Protein AF-A0A9R0R5A0-F1 (afdb_monomer_lite)

Sequence (110 aa):
MPYTDPKNWNYAIGYGVASTSPLSPSFNFSLELARNTQLIASFYQHLVVQRRIKNPFEDDQVVGITNYIDLGFELATGIDKSKPAENGSNSLFQLGASWQANKNFLLKVK

Secondary structure (DSSP, 8-state):
-----TT---EEEEEEE--SSTTS-EEEEEEEEETTTEEEEEEEEEEEEEE----TTS-TT---EEEEEEEEEEEEEE--TTS---S----EEEEEEEEEEETTEEEEE-

Foldseek 3Di:
DPPPDPQQDKDKDKDKDDDPDPQGKIKMWMWMCGRVWKIKTKIKIKDWDWDQDDDPPDDPPCRTFIKIKMKMKMWMFTPDPPDDPDPDGPIDIDIKMWICPHPPDIDIDD

Organism: Triticum turgidum subsp. durum (NCBI:txid4567)

pLDDT: mean 76.97, std 16.04, range [44.59, 94.94]

Structure (mmCIF, N/CA/C/O backbone):
data_AF-A0A9R0R5A0-F1
#
_entry.id   AF-A0A9R0R5A0-F1
#
loop_
_atom_site.group_PDB
_atom_site.id
_atom_site.type_symbol
_atom_site.label_atom_id
_atom_site.label_alt_id
_atom_site.label_comp_id
_atom_site.label_asym_id
_atom_site.label_entity_id
_atom_site.label_seq_id
_atom_site.pdbx_PDB_ins_code
_atom_site.Cartn_x
_atom_site.Cartn_y
_atom_site.Cartn_z
_atom_site.occupancy
_atom_site.B_iso_or_equiv
_atom_site.auth_seq_id
_atom_site.auth_comp_id
_atom_site.auth_asym_id
_atom_site.auth_atom_id
_atom_site.pdbx_PDB_model_num
ATOM 1 N N . MET A 1 1 ? -0.643 -9.499 33.208 1.00 44.59 1 MET A N 1
ATOM 2 C CA . MET A 1 1 ? -0.835 -10.201 31.917 1.00 44.59 1 MET A CA 1
ATOM 3 C C . MET A 1 1 ? -1.731 -9.328 31.046 1.00 44.59 1 MET A C 1
ATOM 5 O O . MET A 1 1 ? -2.776 -8.942 31.546 1.00 44.59 1 MET A O 1
ATOM 9 N N . PRO A 1 2 ? -1.339 -8.943 29.820 1.00 50.16 2 PRO A N 1
ATOM 10 C CA . PRO A 1 2 ? -1.972 -7.842 29.079 1.00 50.16 2 PRO A CA 1
ATOM 11 C C . PRO A 1 2 ? -3.238 -8.249 28.293 1.00 50.16 2 PRO A C 1
ATOM 13 O O . PRO A 1 2 ? -3.594 -7.587 27.325 1.00 50.16 2 PRO A O 1
ATOM 16 N N . TYR A 1 3 ? -3.915 -9.330 28.693 1.00 52.91 3 TYR A N 1
ATOM 17 C CA . TYR A 1 3 ? -5.036 -9.941 27.960 1.00 52.91 3 TYR A CA 1
ATOM 18 C C . TYR A 1 3 ? -6.336 -10.009 28.781 1.00 52.91 3 TYR A C 1
ATOM 20 O O . TYR A 1 3 ? -7.172 -10.874 28.554 1.00 52.91 3 TYR A O 1
ATOM 28 N N . THR A 1 4 ? -6.505 -9.137 29.776 1.00 61.81 4 THR A N 1
ATOM 29 C CA . THR A 1 4 ? -7.644 -9.198 30.709 1.00 61.81 4 THR A CA 1
ATOM 30 C C . THR A 1 4 ? -8.895 -8.447 30.251 1.00 61.81 4 THR A C 1
ATOM 32 O O . THR A 1 4 ? -9.925 -8.594 30.902 1.00 61.81 4 THR A O 1
ATOM 35 N N . ASP A 1 5 ? -8.845 -7.668 29.163 1.00 67.25 5 ASP A N 1
ATOM 36 C CA . ASP A 1 5 ? -10.017 -6.933 28.669 1.00 67.25 5 ASP A CA 1
ATOM 37 C C . ASP A 1 5 ? -10.641 -7.612 27.431 1.00 67.25 5 ASP A C 1
ATOM 39 O O . ASP A 1 5 ? -10.099 -7.498 26.326 1.00 67.25 5 ASP A O 1
ATOM 43 N N . PRO A 1 6 ? -11.795 -8.291 27.578 1.00 66.81 6 PRO A N 1
ATOM 44 C CA . PRO A 1 6 ? -12.501 -8.927 26.469 1.00 66.81 6 PRO A CA 1
ATOM 45 C C . PRO A 1 6 ? -13.086 -7.928 25.459 1.00 66.81 6 PRO A C 1
ATOM 47 O O . PRO A 1 6 ? -13.665 -8.359 24.467 1.00 66.81 6 PRO A O 1
ATOM 50 N N . LYS A 1 7 ? -12.974 -6.609 25.679 1.00 68.75 7 LYS A N 1
ATOM 51 C CA . LYS A 1 7 ? -13.412 -5.565 24.735 1.00 68.75 7 LYS A CA 1
ATOM 52 C C . LYS A 1 7 ? -12.295 -5.040 23.831 1.00 68.75 7 LYS A C 1
ATOM 54 O O . LYS A 1 7 ? -12.568 -4.193 22.981 1.00 68.75 7 LYS A O 1
ATOM 59 N N . ASN A 1 8 ? -11.068 -5.540 23.960 1.00 74.25 8 ASN A N 1
ATOM 60 C CA . ASN A 1 8 ? -9.923 -5.093 23.167 1.00 74.25 8 ASN A CA 1
ATOM 61 C C . ASN A 1 8 ? -9.822 -5.834 21.817 1.00 74.25 8 ASN A C 1
ATOM 63 O O . ASN A 1 8 ? -8.904 -6.624 21.597 1.00 74.25 8 ASN A O 1
ATOM 67 N N . TRP A 1 9 ? -10.792 -5.604 2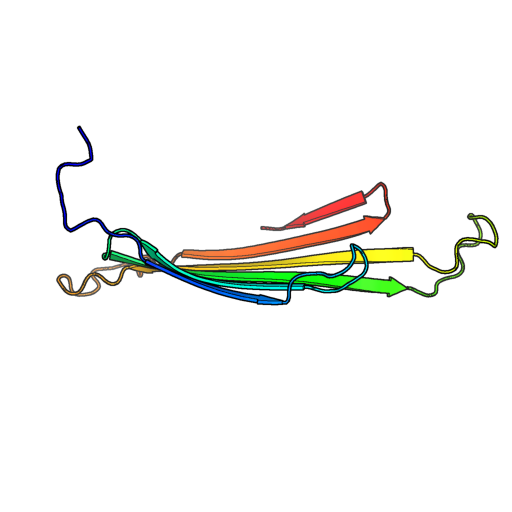0.930 1.00 82.38 9 TRP A N 1
ATOM 68 C CA . TRP A 1 9 ? -10.826 -6.201 19.591 1.00 82.38 9 TRP A CA 1
ATOM 69 C C . TRP A 1 9 ? -10.173 -5.285 18.555 1.00 82.38 9 TRP A C 1
ATOM 71 O O . TRP A 1 9 ? -10.292 -4.061 18.640 1.00 82.38 9 TRP A O 1
ATOM 81 N N . ASN A 1 10 ? -9.529 -5.900 17.562 1.00 87.56 10 ASN A N 1
ATOM 82 C CA . ASN A 1 10 ? -9.099 -5.231 16.339 1.00 87.56 10 ASN A CA 1
ATOM 83 C C . ASN A 1 10 ? -9.980 -5.716 15.188 1.00 87.56 10 ASN A C 1
ATOM 85 O O . ASN A 1 10 ? -10.185 -6.922 15.037 1.00 87.56 10 ASN A O 1
ATOM 89 N N . TYR A 1 11 ? -10.474 -4.792 14.372 1.00 90.50 11 TYR A N 1
ATOM 90 C CA . TYR A 1 11 ? -11.243 -5.110 13.170 1.00 90.50 11 TYR A CA 1
ATOM 91 C C . TYR A 1 11 ? -10.508 -4.553 11.968 1.00 90.50 11 TYR A C 1
ATOM 93 O O . TYR A 1 11 ? -10.139 -3.390 11.992 1.00 90.50 11 TYR A O 1
ATOM 101 N N . ALA A 1 12 ? -10.321 -5.340 10.915 1.00 93.31 12 ALA A N 1
ATOM 102 C CA . ALA A 1 12 ? -9.697 -4.859 9.692 1.00 93.31 12 ALA A CA 1
ATOM 103 C C . ALA A 1 12 ? -10.501 -5.304 8.475 1.00 93.31 12 ALA A C 1
ATOM 105 O O . ALA A 1 12 ? -10.955 -6.446 8.398 1.00 93.31 12 ALA A O 1
ATOM 106 N N . ILE A 1 13 ? -10.659 -4.397 7.519 1.00 94.94 13 ILE A N 1
ATOM 107 C CA . ILE A 1 13 ? -11.172 -4.689 6.187 1.00 94.94 13 ILE A CA 1
ATOM 108 C C . ILE A 1 13 ? -10.150 -4.219 5.162 1.00 94.94 13 ILE A C 1
ATOM 110 O O . ILE A 1 13 ? -9.624 -3.112 5.246 1.00 94.94 13 ILE A O 1
ATOM 114 N N . GLY A 1 14 ? -9.852 -5.084 4.201 1.00 94.44 14 GLY A N 1
ATOM 115 C CA . GLY A 1 14 ? -8.917 -4.801 3.124 1.00 94.44 14 GLY A CA 1
ATOM 116 C C . GLY A 1 14 ? -9.577 -4.989 1.769 1.00 94.44 14 GLY A C 1
ATOM 117 O O . GLY A 1 14 ? -10.396 -5.889 1.589 1.00 94.44 14 GLY A O 1
ATOM 118 N N . TYR A 1 15 ? -9.196 -4.152 0.814 1.00 93.69 15 TYR A N 1
ATOM 119 C CA . TYR A 1 15 ? -9.513 -4.324 -0.593 1.00 93.69 15 TYR A CA 1
ATOM 120 C C . TYR A 1 15 ? -8.261 -4.067 -1.419 1.00 93.69 15 TYR A C 1
ATOM 122 O O . TYR A 1 15 ? -7.571 -3.070 -1.224 1.00 93.69 15 TYR A O 1
ATOM 130 N N . GLY A 1 16 ? -7.965 -4.951 -2.359 1.00 90.62 16 GLY A N 1
ATOM 131 C CA . GLY A 1 16 ? -6.784 -4.811 -3.190 1.00 90.62 16 GLY A CA 1
ATOM 132 C C . GLY A 1 16 ? -6.886 -5.624 -4.462 1.00 90.62 16 GLY A C 1
ATOM 133 O O . GLY A 1 16 ? -7.632 -6.601 -4.545 1.00 90.62 16 GLY A O 1
ATOM 134 N N . VAL A 1 17 ? -6.116 -5.201 -5.456 1.00 89.06 17 VAL A N 1
ATOM 135 C CA . VAL A 1 17 ? -5.903 -5.953 -6.689 1.00 89.06 17 VAL A CA 1
ATOM 136 C C . VAL A 1 17 ? -4.529 -6.588 -6.589 1.00 89.06 17 VAL A C 1
ATOM 138 O O . VAL A 1 17 ? -3.513 -5.892 -6.594 1.00 89.06 17 VAL A O 1
ATOM 141 N N . ALA A 1 18 ? -4.514 -7.914 -6.463 1.00 76.38 18 ALA A N 1
ATOM 142 C CA . ALA A 1 18 ? -3.284 -8.683 -6.387 1.00 76.38 18 ALA A CA 1
ATOM 143 C C . ALA A 1 18 ? -2.530 -8.632 -7.718 1.00 76.38 18 ALA A C 1
ATOM 145 O O . ALA A 1 18 ? -3.125 -8.665 -8.798 1.00 76.38 18 ALA A O 1
ATOM 146 N N . SER A 1 19 ? -1.204 -8.585 -7.630 1.00 75.00 19 SER A N 1
ATOM 147 C CA . SER A 1 19 ? -0.363 -8.658 -8.813 1.00 75.00 19 SER A CA 1
ATOM 148 C C . SER A 1 19 ? -0.319 -10.090 -9.348 1.00 75.00 19 SER A C 1
ATOM 150 O O . SER A 1 19 ? 0.019 -11.022 -8.620 1.00 75.00 19 SER A O 1
ATOM 152 N N . THR A 1 20 ? -0.641 -10.273 -10.628 1.00 75.88 20 THR A N 1
ATOM 153 C CA . THR A 1 20 ? -0.529 -11.567 -11.321 1.00 75.88 20 THR A CA 1
ATOM 154 C C . THR A 1 20 ? 0.887 -11.845 -11.835 1.00 75.88 20 THR A C 1
ATOM 156 O O . THR A 1 20 ? 1.162 -12.940 -12.317 1.00 75.88 20 THR A O 1
ATOM 159 N N . SER A 1 21 ? 1.784 -10.856 -11.785 1.00 74.81 21 SER A N 1
ATOM 160 C CA . SER A 1 21 ? 3.169 -10.944 -12.259 1.00 74.81 21 SER A CA 1
ATOM 161 C C . SER A 1 21 ? 4.010 -9.831 -11.629 1.00 74.81 21 SER A C 1
ATOM 163 O O . SER A 1 21 ? 3.502 -8.727 -11.489 1.00 74.81 21 SER A O 1
ATOM 165 N N . PRO A 1 22 ? 5.313 -10.025 -11.357 1.00 67.62 22 PRO A N 1
ATOM 166 C CA . PRO A 1 22 ? 6.203 -8.946 -10.905 1.00 67.62 22 PRO A CA 1
ATOM 167 C C . PRO A 1 22 ? 6.204 -7.695 -11.804 1.00 67.62 22 PRO A C 1
ATOM 169 O O . PRO A 1 22 ? 6.655 -6.638 -11.387 1.00 67.62 22 PRO A O 1
ATOM 172 N N . LEU A 1 23 ? 5.707 -7.811 -13.040 1.00 73.38 23 LEU A N 1
ATOM 173 C CA . LEU A 1 23 ? 5.582 -6.726 -14.014 1.00 73.38 23 LEU A CA 1
ATOM 174 C C . LEU A 1 23 ? 4.186 -6.080 -14.051 1.00 73.38 23 LEU A C 1
ATOM 176 O O . LEU A 1 23 ? 3.924 -5.239 -14.910 1.00 73.38 23 LEU A O 1
ATOM 180 N N . SER A 1 24 ? 3.274 -6.477 -13.167 1.00 80.38 24 SER A N 1
ATOM 181 C CA . SER A 1 24 ? 1.905 -5.970 -13.120 1.00 80.38 24 SER A CA 1
ATOM 182 C C . SER A 1 24 ? 1.716 -5.003 -11.949 1.00 80.38 24 SER A C 1
ATOM 184 O O . SER A 1 24 ? 2.157 -5.297 -10.833 1.00 80.38 24 SER A O 1
ATOM 186 N N . PRO A 1 25 ? 1.045 -3.857 -12.174 1.00 85.12 25 PRO A N 1
ATOM 187 C CA . PRO A 1 25 ? 0.711 -2.944 -11.094 1.00 85.12 25 PRO A CA 1
ATOM 188 C C . PRO A 1 25 ? -0.231 -3.628 -10.098 1.00 85.12 25 PRO A C 1
ATOM 190 O O . PRO A 1 25 ? -1.038 -4.481 -10.468 1.00 85.12 25 PRO A O 1
ATOM 193 N N . SER A 1 26 ? -0.140 -3.235 -8.834 1.00 89.69 26 SER A N 1
ATOM 194 C CA . SER A 1 26 ? -1.055 -3.692 -7.787 1.00 89.69 26 SER A CA 1
ATOM 195 C C . SER A 1 26 ? -1.343 -2.568 -6.811 1.00 89.69 26 SER A C 1
ATOM 197 O O . SER A 1 26 ? -0.593 -1.599 -6.720 1.00 89.69 26 SER A O 1
ATOM 199 N N . PHE A 1 27 ? -2.444 -2.676 -6.085 1.00 92.44 27 PHE A N 1
ATOM 200 C CA . PHE A 1 27 ? -2.710 -1.774 -4.976 1.00 92.44 27 PHE A CA 1
ATOM 201 C C . PHE A 1 27 ? -3.446 -2.513 -3.872 1.00 92.44 27 PHE A C 1
ATOM 203 O O . PHE A 1 27 ? -4.168 -3.476 -4.127 1.00 92.44 27 PHE A O 1
ATOM 210 N N . ASN A 1 28 ? -3.268 -2.029 -2.653 1.00 93.56 28 ASN A N 1
ATOM 211 C CA . ASN A 1 28 ? -3.937 -2.502 -1.463 1.00 93.56 28 ASN A CA 1
ATOM 212 C C . ASN A 1 28 ? -4.407 -1.297 -0.661 1.00 93.56 28 ASN A C 1
ATOM 214 O O . ASN A 1 28 ? -3.670 -0.338 -0.448 1.00 93.56 28 ASN A O 1
ATOM 218 N N . PHE A 1 29 ? -5.642 -1.371 -0.208 1.00 94.31 29 PHE A N 1
ATOM 219 C CA . PHE A 1 29 ? -6.231 -0.457 0.743 1.00 94.31 29 PHE A CA 1
ATOM 220 C C . PHE A 1 29 ? -6.669 -1.265 1.957 1.00 94.31 29 PHE A C 1
ATOM 222 O O . PHE A 1 29 ? -7.303 -2.310 1.808 1.00 94.31 29 PHE A O 1
ATOM 229 N N . SER A 1 30 ? -6.347 -0.791 3.150 1.00 94.88 30 SER A N 1
ATOM 230 C CA . SER A 1 30 ? -6.753 -1.412 4.404 1.00 94.88 30 SER A CA 1
ATOM 231 C C . SER A 1 30 ? -7.299 -0.365 5.356 1.00 94.88 30 SER A C 1
ATOM 233 O O . SER A 1 30 ? -6.717 0.704 5.522 1.00 94.88 30 SER A O 1
ATOM 235 N N . LEU A 1 31 ? -8.402 -0.702 6.008 1.00 94.19 31 LEU A N 1
ATOM 236 C CA . LEU A 1 31 ? -8.996 0.075 7.079 1.00 94.19 31 LEU A CA 1
ATOM 237 C C . LEU A 1 31 ? -9.061 -0.800 8.326 1.00 94.19 31 LEU A C 1
ATOM 239 O O . LEU A 1 31 ? -9.718 -1.839 8.322 1.00 94.19 31 LEU A O 1
ATOM 243 N N . GLU A 1 32 ? -8.392 -0.371 9.384 1.00 94.25 32 GLU A N 1
ATOM 244 C CA . GLU A 1 32 ? -8.312 -1.057 10.664 1.00 94.25 32 GLU A CA 1
ATOM 245 C C . GLU A 1 32 ? -8.894 -0.184 11.782 1.00 94.25 32 GLU A C 1
ATOM 247 O O . GLU A 1 32 ? -8.663 1.018 11.851 1.00 94.25 32 GLU A O 1
ATOM 252 N N . LEU A 1 33 ? -9.658 -0.799 12.676 1.00 89.88 33 LEU A N 1
ATOM 253 C CA . LEU A 1 33 ? -10.024 -0.271 13.977 1.00 89.88 33 LEU A CA 1
ATOM 254 C C . LEU A 1 33 ? -9.209 -1.034 15.019 1.00 89.88 33 LEU A C 1
ATOM 256 O O . LEU A 1 33 ? -9.573 -2.147 15.398 1.00 89.88 33 LEU A O 1
ATOM 260 N N . ALA A 1 34 ? -8.115 -0.434 15.471 1.00 87.12 34 ALA A N 1
ATOM 261 C CA . ALA A 1 34 ? -7.249 -0.989 16.493 1.00 87.12 34 ALA A CA 1
ATOM 262 C C . ALA A 1 34 ? -7.787 -0.649 17.891 1.00 87.12 34 ALA A C 1
ATOM 264 O O . ALA A 1 34 ? -8.112 0.502 18.203 1.00 87.12 34 ALA A O 1
ATOM 265 N N . ARG A 1 35 ? -7.869 -1.667 18.751 1.00 84.12 35 ARG A N 1
ATOM 266 C CA . ARG A 1 35 ? -8.223 -1.584 20.176 1.00 84.12 35 ARG A CA 1
ATOM 267 C C . ARG A 1 35 ? -9.549 -0.870 20.456 1.00 84.12 35 ARG A C 1
ATOM 269 O O . ARG A 1 35 ? -9.729 -0.319 21.538 1.00 84.12 35 ARG A O 1
ATOM 276 N N . ASN A 1 36 ? -10.461 -0.840 19.481 1.00 81.31 36 ASN A N 1
ATOM 277 C CA . ASN A 1 36 ? -11.699 -0.048 19.488 1.00 81.31 36 ASN A CA 1
ATOM 278 C C . ASN A 1 36 ? -11.535 1.471 19.696 1.00 81.31 36 ASN A C 1
ATOM 280 O O . ASN A 1 36 ? -12.531 2.167 19.897 1.00 81.31 36 ASN A O 1
ATOM 284 N N . THR A 1 37 ? -10.315 2.005 19.635 1.00 81.38 37 THR A N 1
ATOM 285 C CA . THR A 1 37 ? -10.029 3.414 19.950 1.00 81.38 37 THR A CA 1
ATOM 286 C C . THR A 1 37 ? -9.294 4.144 18.837 1.00 81.38 37 THR A C 1
ATOM 288 O O . THR A 1 37 ? -9.322 5.373 18.821 1.00 81.38 37 THR A O 1
ATOM 291 N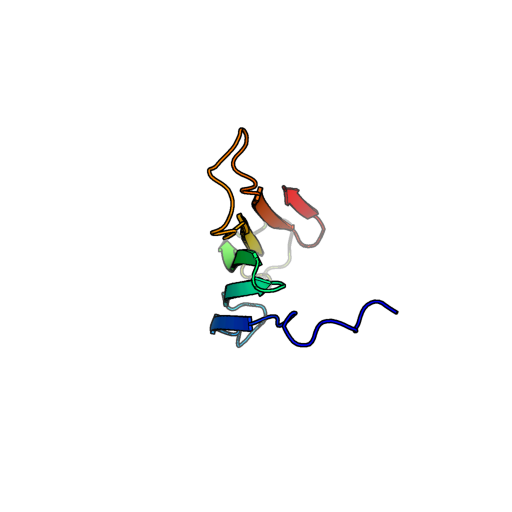 N . GLN A 1 38 ? -8.674 3.433 17.895 1.00 87.12 38 GLN A N 1
ATOM 292 C CA . GLN A 1 38 ? -7.870 4.031 16.835 1.00 87.12 38 GLN A CA 1
ATOM 293 C C . GLN A 1 38 ? -8.306 3.518 15.464 1.00 87.12 38 GLN A C 1
ATOM 295 O O . GLN A 1 38 ? -8.290 2.318 15.216 1.00 87.12 38 GLN A O 1
ATOM 300 N N . LEU A 1 39 ? -8.680 4.428 14.567 1.00 90.44 39 LEU A N 1
ATOM 301 C CA . LEU A 1 39 ? -8.886 4.130 13.153 1.00 90.44 39 LEU A CA 1
ATOM 302 C C . LEU A 1 39 ? -7.560 4.290 12.417 1.00 90.44 39 LEU A C 1
ATOM 304 O O . LEU A 1 39 ? -6.919 5.328 12.556 1.00 90.44 39 LEU A O 1
ATOM 308 N N . ILE A 1 40 ? -7.177 3.314 11.609 1.00 93.19 40 ILE A N 1
ATOM 309 C CA . ILE A 1 40 ? -5.990 3.347 10.761 1.00 93.19 40 ILE A CA 1
ATOM 310 C C . ILE A 1 40 ? -6.437 3.053 9.334 1.00 93.19 40 ILE A C 1
ATOM 312 O O . ILE A 1 40 ? -6.978 1.990 9.051 1.00 93.19 40 ILE A O 1
ATOM 316 N N . ALA A 1 41 ? -6.244 4.007 8.433 1.00 94.44 41 ALA A N 1
ATOM 317 C CA . ALA A 1 41 ? -6.460 3.840 7.007 1.00 94.44 41 ALA A CA 1
ATOM 318 C C . ALA A 1 41 ? -5.104 3.850 6.305 1.00 94.44 41 ALA A C 1
ATOM 320 O O . ALA A 1 41 ? -4.382 4.845 6.369 1.00 94.44 41 ALA A O 1
ATOM 321 N N . SER A 1 42 ? -4.780 2.767 5.611 1.00 94.62 42 SER A N 1
ATOM 322 C CA . SER A 1 42 ? -3.517 2.624 4.894 1.00 94.62 42 SER A CA 1
ATOM 323 C C . SER A 1 42 ? -3.782 2.292 3.435 1.00 94.62 42 SER A C 1
ATOM 325 O O . SER A 1 42 ? -4.671 1.511 3.096 1.00 94.62 42 SER A O 1
ATOM 327 N N . PHE A 1 43 ? -2.997 2.896 2.557 1.00 94.75 43 PHE A N 1
ATOM 328 C CA . PHE A 1 43 ? -3.025 2.641 1.129 1.00 94.75 43 PHE A CA 1
ATOM 329 C C . PHE A 1 43 ? -1.610 2.376 0.649 1.00 94.75 43 PHE A C 1
ATOM 331 O O . PHE A 1 43 ? -0.668 3.057 1.048 1.00 94.75 43 PHE A O 1
ATOM 338 N N . TYR A 1 44 ? -1.476 1.399 -0.230 1.00 94.19 44 TYR A N 1
ATOM 339 C CA . TYR A 1 44 ? -0.232 1.041 -0.876 1.00 94.19 44 TYR A CA 1
ATOM 340 C C . TYR A 1 44 ? -0.500 0.774 -2.352 1.00 94.19 44 TYR A C 1
ATOM 342 O O . TYR A 1 44 ? -1.431 0.050 -2.700 1.00 94.19 44 TYR A O 1
ATOM 350 N N . GLN A 1 45 ? 0.331 1.329 -3.221 1.00 92.25 45 GLN A N 1
ATOM 351 C CA . GLN A 1 45 ? 0.234 1.175 -4.660 1.00 92.25 45 GLN A CA 1
ATOM 352 C C . GLN A 1 45 ? 1.607 0.879 -5.248 1.00 92.25 45 GLN A C 1
ATOM 354 O O . GLN A 1 45 ? 2.538 1.666 -5.115 1.00 92.25 45 GLN A O 1
ATOM 359 N N . HIS A 1 46 ? 1.687 -0.241 -5.953 1.00 91.25 46 HIS A N 1
ATOM 360 C CA . HIS A 1 46 ? 2.820 -0.655 -6.757 1.00 91.25 46 HIS A CA 1
ATOM 361 C C . HIS A 1 46 ? 2.557 -0.316 -8.226 1.00 91.25 46 HIS A C 1
ATOM 363 O O . HIS A 1 46 ? 1.607 -0.808 -8.844 1.00 91.25 46 HIS A O 1
ATOM 369 N N . LEU A 1 47 ? 3.414 0.520 -8.795 1.00 86.94 47 LEU A N 1
ATOM 370 C CA . LEU A 1 47 ? 3.388 0.936 -10.187 1.00 86.94 47 LEU A CA 1
ATOM 371 C C . LEU A 1 47 ? 4.577 0.336 -10.928 1.00 86.94 47 LEU A C 1
ATOM 373 O O . LEU A 1 47 ? 5.725 0.432 -10.493 1.00 86.94 47 LEU A O 1
ATOM 377 N N . VAL A 1 48 ? 4.289 -0.209 -12.107 1.00 83.94 48 VAL A N 1
ATOM 378 C CA . VAL A 1 48 ? 5.298 -0.708 -13.038 1.00 83.94 48 VAL A CA 1
ATOM 379 C C . VAL A 1 48 ? 5.322 0.212 -14.249 1.00 83.94 48 VAL A C 1
ATOM 381 O O . VAL A 1 48 ? 4.342 0.313 -14.986 1.00 83.94 48 VAL A O 1
ATOM 384 N N . VAL A 1 49 ? 6.442 0.902 -14.454 1.00 77.50 49 VAL A N 1
ATOM 385 C CA . VAL A 1 49 ? 6.638 1.837 -15.564 1.00 77.50 49 VAL A CA 1
ATOM 386 C C . VAL A 1 49 ? 7.723 1.291 -16.482 1.00 77.50 49 VAL A C 1
ATOM 388 O O . VAL A 1 49 ? 8.899 1.258 -16.129 1.00 77.50 49 VAL A O 1
ATOM 391 N N . GLN A 1 50 ? 7.348 0.892 -17.694 1.00 70.94 50 GLN A N 1
ATOM 392 C CA . GLN A 1 50 ? 8.312 0.486 -18.715 1.00 70.94 50 GLN A CA 1
ATOM 393 C C . GLN A 1 50 ? 8.749 1.699 -19.536 1.00 70.94 50 GLN A C 1
ATOM 395 O O . GLN A 1 50 ? 7.941 2.315 -20.233 1.00 70.94 50 GLN A O 1
ATOM 400 N N . ARG A 1 51 ? 10.040 2.041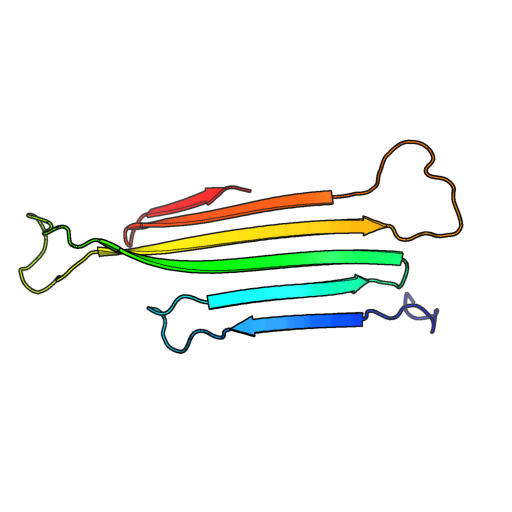 -19.482 1.00 65.19 51 ARG A N 1
ATOM 401 C CA . ARG A 1 51 ? 10.624 3.062 -20.359 1.00 65.19 51 ARG A CA 1
ATOM 402 C C . ARG A 1 51 ? 11.238 2.385 -21.582 1.00 65.19 51 ARG A C 1
ATOM 404 O O . ARG A 1 51 ? 12.164 1.587 -21.456 1.00 65.19 51 ARG A O 1
ATOM 411 N N . ARG A 1 52 ? 10.758 2.742 -22.777 1.00 55.69 52 ARG A N 1
ATOM 412 C CA . ARG A 1 52 ? 11.365 2.345 -24.061 1.00 55.69 52 ARG A CA 1
ATOM 413 C C . ARG A 1 52 ? 12.526 3.277 -24.408 1.00 55.69 52 ARG A C 1
ATOM 415 O O . ARG A 1 52 ? 12.426 4.084 -25.326 1.00 55.69 52 ARG A O 1
ATOM 422 N N . ILE A 1 53 ? 13.606 3.206 -23.639 1.00 53.16 53 ILE A N 1
ATOM 423 C CA . ILE A 1 53 ? 14.857 3.896 -23.962 1.00 53.16 53 ILE A CA 1
ATOM 424 C C . ILE A 1 53 ? 15.836 2.810 -24.402 1.00 53.16 53 ILE A C 1
ATOM 426 O O . ILE A 1 53 ? 16.144 1.924 -23.610 1.00 53.16 53 ILE A O 1
ATOM 430 N N . LYS A 1 54 ? 16.294 2.854 -25.661 1.00 51.06 54 LYS A N 1
ATOM 431 C CA . LYS A 1 54 ? 17.437 2.042 -26.097 1.00 51.06 54 LYS A CA 1
ATOM 432 C C . LYS A 1 54 ? 18.651 2.521 -25.310 1.00 51.06 54 LYS A C 1
ATOM 434 O O . LYS A 1 54 ? 19.074 3.660 -25.487 1.00 51.06 54 LYS A O 1
ATOM 439 N N . ASN A 1 55 ? 19.160 1.685 -24.415 1.00 47.91 55 ASN A N 1
ATOM 440 C CA . ASN A 1 55 ? 20.381 1.975 -23.686 1.00 47.91 55 ASN A CA 1
ATOM 441 C C . ASN A 1 55 ? 21.573 1.656 -24.609 1.00 47.91 55 ASN A C 1
ATOM 443 O O . ASN A 1 55 ? 21.745 0.494 -24.959 1.00 47.91 55 ASN A O 1
ATOM 447 N N . PRO A 1 56 ? 22.392 2.636 -25.035 1.00 55.09 56 PRO A N 1
ATOM 448 C CA . PRO A 1 56 ? 23.502 2.395 -25.965 1.00 55.09 56 PRO A CA 1
ATOM 449 C C . PRO A 1 56 ? 24.673 1.596 -25.355 1.00 55.09 56 PRO A C 1
ATOM 451 O O . PRO A 1 56 ? 25.652 1.339 -26.047 1.00 55.09 56 PRO A O 1
ATOM 454 N N . PHE A 1 57 ? 24.581 1.219 -24.075 1.00 55.41 57 PHE A N 1
ATOM 455 C CA . PHE A 1 57 ? 25.591 0.463 -23.326 1.00 55.41 57 PHE A CA 1
ATOM 456 C C . PHE A 1 57 ? 25.117 -0.937 -22.878 1.00 55.41 57 PHE A C 1
ATOM 458 O O . PHE A 1 57 ? 25.839 -1.604 -22.142 1.00 55.41 57 PHE A O 1
ATOM 465 N N . GLU A 1 58 ? 23.921 -1.385 -23.277 1.00 52.59 58 GLU A N 1
ATOM 466 C CA . GLU A 1 58 ? 23.409 -2.742 -23.004 1.00 52.59 58 GLU A CA 1
ATOM 467 C C . GLU A 1 58 ? 23.093 -3.478 -24.316 1.00 52.59 58 GLU A C 1
ATOM 469 O O . GLU A 1 58 ? 22.745 -2.847 -25.313 1.00 52.59 58 GLU A O 1
ATOM 474 N N . ASP A 1 59 ? 23.220 -4.811 -24.302 1.00 53.22 59 ASP A N 1
ATOM 475 C CA . ASP A 1 59 ? 22.974 -5.694 -25.450 1.00 53.22 59 ASP A CA 1
ATOM 476 C C . ASP A 1 59 ? 21.588 -5.482 -26.091 1.00 53.22 59 ASP A C 1
ATOM 478 O O . ASP A 1 59 ? 20.585 -5.279 -25.400 1.00 53.22 59 ASP A O 1
ATOM 482 N N . ASP A 1 60 ? 21.517 -5.648 -27.420 1.00 54.50 60 ASP A N 1
ATOM 483 C CA . ASP A 1 60 ? 20.329 -5.463 -28.281 1.00 54.50 60 ASP A CA 1
ATOM 484 C C . ASP A 1 60 ? 19.079 -6.286 -27.870 1.00 54.50 60 ASP A C 1
ATOM 486 O O . ASP A 1 60 ? 17.992 -6.085 -28.416 1.00 54.50 60 ASP A O 1
ATOM 490 N N . GLN A 1 61 ? 19.198 -7.202 -26.900 1.00 51.03 61 GLN A N 1
ATOM 491 C CA . GLN A 1 61 ? 18.088 -7.983 -26.338 1.00 51.03 61 GLN A CA 1
ATOM 492 C C . GLN A 1 61 ? 17.335 -7.289 -25.186 1.00 51.03 61 GLN A C 1
ATOM 494 O O . GLN A 1 61 ? 16.252 -7.745 -24.810 1.00 51.03 61 GLN A O 1
ATOM 499 N N . VAL A 1 62 ? 17.844 -6.187 -24.619 1.00 53.28 62 VAL A N 1
ATOM 500 C CA . VAL A 1 62 ? 17.148 -5.447 -23.549 1.00 53.28 62 VAL A CA 1
ATOM 501 C C . VAL A 1 62 ? 16.166 -4.442 -24.165 1.00 53.28 62 VAL A C 1
ATOM 503 O O . VAL A 1 62 ? 16.500 -3.301 -24.467 1.00 53.28 62 VAL A O 1
ATOM 506 N N . VAL A 1 63 ? 14.911 -4.868 -24.352 1.00 50.47 63 VAL A N 1
ATOM 507 C CA . VAL A 1 63 ? 13.862 -4.089 -25.053 1.00 50.47 63 VAL A CA 1
ATOM 508 C C . VAL A 1 63 ? 13.310 -2.908 -24.217 1.00 50.47 63 VAL A C 1
ATOM 510 O O . VAL A 1 63 ? 12.543 -2.082 -24.716 1.00 50.47 63 VAL A O 1
ATOM 513 N N . GLY A 1 64 ? 13.720 -2.764 -22.953 1.00 55.53 64 GLY A N 1
ATOM 514 C CA . GLY A 1 64 ? 13.402 -1.595 -22.129 1.00 55.53 64 GLY A CA 1
ATOM 515 C C . GLY A 1 64 ? 13.777 -1.750 -20.654 1.00 55.53 64 GLY A C 1
ATOM 516 O O . GLY A 1 64 ? 13.863 -2.860 -20.129 1.00 55.53 64 GLY A O 1
ATOM 517 N N . ILE A 1 65 ? 13.965 -0.621 -19.969 1.00 63.06 65 ILE A N 1
ATOM 518 C CA . ILE A 1 65 ? 14.207 -0.582 -18.522 1.00 63.06 65 ILE A CA 1
ATOM 519 C C . ILE A 1 65 ? 12.841 -0.538 -17.831 1.00 63.06 65 ILE A C 1
ATOM 521 O O . ILE A 1 65 ? 12.100 0.443 -17.957 1.00 63.06 65 ILE A O 1
ATOM 525 N N . THR A 1 66 ? 12.496 -1.611 -17.116 1.00 67.81 66 THR A N 1
ATOM 526 C CA . THR A 1 66 ? 11.310 -1.631 -16.249 1.00 67.81 66 THR A CA 1
ATOM 527 C C . THR A 1 66 ? 11.665 -0.981 -14.927 1.00 67.81 66 THR A C 1
ATOM 529 O O . THR A 1 66 ? 12.620 -1.382 -14.265 1.00 67.81 66 THR A O 1
ATOM 532 N N . ASN A 1 67 ? 10.908 0.041 -14.569 1.00 75.81 67 ASN A N 1
ATOM 533 C CA . ASN A 1 67 ? 11.113 0.824 -13.376 1.00 75.81 67 ASN A CA 1
ATOM 534 C C . ASN A 1 67 ? 9.926 0.632 -12.424 1.00 75.81 67 ASN A C 1
ATOM 536 O O . ASN A 1 67 ? 8.773 0.662 -12.860 1.00 75.81 67 ASN A O 1
ATOM 540 N N . TYR A 1 68 ? 10.222 0.426 -11.144 1.00 83.88 68 TYR A N 1
ATOM 541 C CA . TYR A 1 68 ? 9.227 0.155 -10.113 1.00 83.88 68 TYR A CA 1
ATOM 542 C C . TYR A 1 68 ? 9.094 1.357 -9.191 1.00 83.88 68 TYR A C 1
ATOM 544 O O . TYR A 1 68 ? 10.092 1.883 -8.687 1.00 83.88 68 TYR A O 1
ATOM 552 N N . ILE A 1 69 ? 7.856 1.791 -8.982 1.00 87.25 69 ILE A N 1
ATOM 553 C CA . ILE A 1 69 ? 7.523 2.883 -8.075 1.00 87.25 69 ILE A CA 1
ATOM 554 C C . ILE A 1 69 ? 6.484 2.356 -7.098 1.00 87.25 69 ILE A C 1
ATOM 556 O O . ILE A 1 69 ? 5.400 1.957 -7.511 1.00 87.25 69 ILE A O 1
ATOM 560 N N . ASP A 1 70 ? 6.795 2.388 -5.812 1.00 91.44 70 ASP A N 1
ATOM 561 C CA . ASP A 1 70 ? 5.827 2.123 -4.762 1.00 91.44 70 ASP A CA 1
ATOM 562 C C . ASP A 1 70 ? 5.466 3.426 -4.069 1.00 91.44 70 ASP A C 1
ATOM 564 O O . ASP A 1 70 ? 6.335 4.224 -3.720 1.00 91.44 70 ASP A O 1
ATOM 568 N N . LEU A 1 71 ? 4.179 3.629 -3.846 1.00 93.00 71 LEU A N 1
ATOM 569 C CA . LEU A 1 71 ? 3.645 4.746 -3.087 1.00 93.00 71 LEU A CA 1
ATOM 570 C C . LEU A 1 71 ? 2.801 4.183 -1.959 1.00 93.00 71 LEU A C 1
ATOM 572 O O . LEU A 1 71 ? 2.051 3.229 -2.154 1.00 93.00 71 LEU A O 1
ATOM 576 N N . GLY A 1 72 ? 2.897 4.779 -0.783 1.00 94.69 72 GLY A N 1
ATOM 577 C CA . GLY A 1 72 ? 2.057 4.408 0.336 1.00 94.69 72 GLY A CA 1
ATOM 578 C C . GLY A 1 72 ? 1.726 5.603 1.202 1.00 94.69 72 GLY A C 1
ATOM 579 O O . GLY A 1 72 ? 2.510 6.541 1.318 1.00 94.69 72 GLY A O 1
ATOM 580 N N . PHE A 1 73 ? 0.562 5.568 1.826 1.00 94.44 73 PHE A N 1
ATOM 581 C CA . PHE A 1 73 ? 0.239 6.491 2.898 1.00 94.44 73 PHE A CA 1
ATOM 582 C C . PHE A 1 73 ? -0.511 5.765 4.003 1.00 94.44 73 PHE A C 1
ATOM 584 O O . PHE A 1 73 ? -1.187 4.763 3.771 1.00 94.44 73 PHE A O 1
ATOM 591 N N . GLU A 1 74 ? -0.388 6.296 5.208 1.00 94.94 74 GLU A N 1
ATOM 592 C CA . GLU A 1 74 ? -1.081 5.819 6.391 1.00 94.94 74 GLU A CA 1
ATOM 593 C C . GLU A 1 74 ? -1.641 7.016 7.149 1.00 94.94 74 GLU A C 1
ATOM 595 O O . GLU A 1 74 ? -0.943 8.001 7.395 1.00 94.94 74 GLU A O 1
ATOM 600 N N . LEU A 1 75 ? -2.911 6.919 7.517 1.00 92.69 75 LEU A N 1
ATOM 601 C CA . LEU A 1 75 ? -3.622 7.873 8.344 1.00 92.69 75 LEU A CA 1
ATOM 602 C C . LEU A 1 75 ? -4.150 7.138 9.572 1.00 92.69 75 LEU A C 1
ATOM 604 O O . LEU A 1 75 ? -5.042 6.304 9.450 1.00 92.69 75 LEU A O 1
ATOM 608 N N . ALA A 1 76 ? -3.648 7.475 10.752 1.00 91.00 76 ALA A N 1
ATOM 609 C CA . ALA A 1 76 ? -4.136 6.938 12.012 1.00 91.00 76 ALA A CA 1
ATOM 610 C C . ALA A 1 76 ? -4.783 8.048 12.842 1.00 91.00 76 ALA A C 1
ATOM 612 O O . ALA A 1 76 ? -4.157 9.075 13.072 1.00 91.00 76 ALA A O 1
ATOM 613 N N . THR A 1 77 ? -6.010 7.851 13.315 1.00 88.19 77 THR A N 1
ATOM 614 C CA . THR A 1 77 ? -6.756 8.831 14.115 1.00 88.19 77 THR A CA 1
ATOM 615 C C . THR A 1 77 ? -7.463 8.172 15.298 1.00 88.19 77 THR A C 1
ATOM 617 O O . THR A 1 77 ? -7.953 7.048 15.199 1.00 88.19 77 THR A O 1
ATOM 620 N N . GLY A 1 78 ? -7.512 8.857 16.439 1.00 85.12 78 GLY A N 1
ATOM 621 C CA . GLY A 1 78 ? -8.246 8.396 17.620 1.00 85.12 78 GLY A CA 1
ATOM 622 C C . GLY A 1 78 ? -9.752 8.660 17.500 1.00 85.12 78 GLY A C 1
ATOM 623 O O . GLY A 1 78 ? -10.156 9.758 17.131 1.00 85.12 78 GLY A O 1
ATOM 624 N N . ILE A 1 79 ? -10.588 7.677 17.849 1.00 76.44 79 ILE A N 1
ATOM 625 C CA . ILE A 1 79 ? -12.066 7.753 17.822 1.00 76.44 79 ILE A CA 1
ATOM 626 C C . ILE A 1 79 ? -12.657 7.847 19.245 1.00 76.44 79 ILE A C 1
ATOM 628 O O . ILE A 1 79 ? -13.803 7.472 19.489 1.00 76.44 79 ILE A O 1
ATOM 632 N N . ASP A 1 80 ? -11.890 8.316 20.228 1.00 69.31 80 ASP A N 1
ATOM 633 C CA . ASP A 1 80 ? -12.362 8.356 21.614 1.00 69.31 80 ASP A CA 1
ATOM 634 C C . ASP A 1 80 ? -13.572 9.305 21.768 1.00 69.31 80 ASP A C 1
ATOM 636 O O . ASP A 1 80 ? -13.457 10.524 21.660 1.00 69.31 80 ASP A O 1
ATOM 640 N N . LYS A 1 81 ? -14.762 8.732 21.999 1.00 58.59 81 LYS A N 1
ATOM 641 C CA . LYS A 1 81 ? -16.036 9.465 22.143 1.00 58.59 81 LYS A CA 1
ATOM 642 C C . LYS A 1 81 ? -16.177 10.162 23.501 1.00 58.59 81 LYS A C 1
ATOM 644 O O . LYS A 1 81 ? -17.150 10.884 23.704 1.00 58.59 81 LYS A O 1
ATOM 649 N N . SER A 1 82 ? -15.266 9.904 24.443 1.00 56.66 82 SER A N 1
ATOM 650 C CA . SER A 1 82 ? -15.407 10.300 25.851 1.00 56.66 82 SER A CA 1
ATOM 651 C C . SER A 1 82 ? -14.663 11.580 26.238 1.00 56.66 82 SER A C 1
ATOM 653 O O . SER A 1 82 ? -14.847 12.076 27.350 1.00 56.66 82 SER A O 1
ATOM 655 N N . LYS A 1 83 ? -13.862 12.152 25.333 1.00 52.84 83 LYS A N 1
ATOM 656 C CA . LYS A 1 83 ? -13.123 13.394 25.573 1.00 52.84 83 LYS A CA 1
ATOM 657 C C . LYS A 1 83 ? -13.403 14.394 24.449 1.00 52.84 83 LYS A C 1
ATOM 659 O O . LYS A 1 83 ? -13.220 14.040 23.284 1.00 52.84 83 LYS A O 1
ATOM 664 N N . PRO A 1 84 ? -13.824 15.638 24.756 1.00 47.75 84 PRO A N 1
ATOM 665 C CA . PRO A 1 84 ? -13.690 16.725 23.795 1.00 47.75 84 PRO A CA 1
ATOM 666 C C . PRO A 1 84 ? -12.222 16.788 23.364 1.00 47.75 84 PRO A C 1
ATOM 668 O O . PRO A 1 84 ? -11.343 16.465 24.163 1.00 47.75 84 PRO A O 1
ATOM 671 N N . ALA A 1 85 ? -11.961 17.173 22.116 1.00 52.72 85 ALA A N 1
ATOM 672 C CA . ALA A 1 85 ? -10.615 17.342 21.580 1.00 52.72 85 ALA A CA 1
ATOM 673 C C . ALA A 1 85 ? -9.847 18.432 22.356 1.00 52.72 85 ALA A C 1
ATOM 675 O O . ALA A 1 85 ? -9.743 19.574 21.918 1.00 52.72 85 ALA A O 1
ATOM 676 N N . GLU A 1 86 ? -9.330 18.094 23.535 1.00 48.06 86 GLU A N 1
ATOM 677 C CA . GLU A 1 86 ? -8.364 18.902 24.259 1.00 48.06 86 GLU A CA 1
ATOM 678 C C . GLU A 1 86 ? -7.032 18.801 23.515 1.00 48.06 86 GLU A C 1
ATOM 680 O O . GLU A 1 86 ? -6.357 17.778 23.549 1.00 48.06 86 GLU A O 1
ATOM 685 N N . ASN A 1 87 ? -6.707 19.884 22.806 1.00 45.12 87 ASN A N 1
ATOM 686 C CA . ASN A 1 87 ? -5.386 20.268 22.312 1.00 45.12 87 ASN A CA 1
ATOM 687 C C . ASN A 1 87 ? -4.525 19.147 21.713 1.00 45.12 87 ASN A C 1
ATOM 689 O O . ASN A 1 87 ? -3.630 18.600 22.352 1.00 45.12 87 ASN A O 1
ATOM 693 N N . GLY A 1 88 ? -4.725 18.925 20.415 1.00 49.81 88 GLY A N 1
ATOM 694 C CA . GLY A 1 88 ? -3.849 18.115 19.579 1.00 49.81 88 GLY A CA 1
ATOM 695 C C . GLY A 1 88 ? -4.616 16.952 18.989 1.00 49.81 88 GLY A C 1
ATOM 696 O O . GLY A 1 88 ? -4.781 15.910 19.612 1.00 49.81 88 GLY A O 1
ATOM 697 N N . SER A 1 89 ? -5.096 17.125 17.761 1.00 54.28 89 SER A N 1
ATOM 698 C CA . SER A 1 89 ? -5.540 16.012 16.933 1.00 54.28 89 SER A CA 1
ATOM 699 C C . SER A 1 89 ? -4.441 14.943 16.921 1.00 54.28 89 SER A C 1
ATOM 701 O O . SER A 1 89 ? -3.424 15.137 16.256 1.00 54.28 89 SER A O 1
ATOM 703 N N . ASN A 1 90 ? -4.627 13.824 17.631 1.00 63.97 90 ASN A N 1
ATOM 704 C CA . ASN A 1 90 ? -3.748 12.642 17.587 1.00 63.97 90 ASN A CA 1
ATOM 705 C C . ASN A 1 90 ? -3.910 11.898 16.245 1.00 63.97 90 ASN A C 1
ATOM 707 O O . ASN A 1 90 ? -4.116 10.687 16.197 1.00 63.97 90 ASN A O 1
ATOM 711 N N . SER A 1 91 ? -3.896 12.663 15.155 1.00 73.19 91 SER A N 1
ATOM 712 C CA . SER A 1 91 ? -3.945 12.207 13.781 1.00 73.19 91 SER A CA 1
ATOM 713 C C . SER A 1 91 ? -2.510 12.107 13.285 1.00 73.19 91 SER A C 1
ATOM 715 O O . SER A 1 91 ? -1.849 13.126 13.086 1.00 73.19 91 SER A O 1
ATOM 717 N N . LEU A 1 92 ? -2.024 10.888 13.088 1.00 86.06 92 LEU A N 1
ATOM 718 C CA . LEU A 1 92 ? -0.738 10.621 12.465 1.00 86.06 92 LEU A CA 1
ATOM 719 C C . LEU A 1 92 ? -0.965 10.404 10.971 1.00 86.06 92 LEU A C 1
ATOM 721 O O . LEU A 1 92 ? -1.654 9.465 10.584 1.00 86.06 92 LEU A O 1
ATOM 725 N N . PHE A 1 93 ? -0.379 11.263 10.144 1.00 90.38 93 PHE A N 1
ATOM 726 C CA . PHE A 1 93 ? -0.342 11.080 8.698 1.00 90.38 93 PHE A CA 1
ATOM 727 C C . PHE A 1 93 ? 1.100 10.822 8.265 1.00 90.38 93 PHE A C 1
ATOM 729 O O . PHE A 1 93 ? 1.99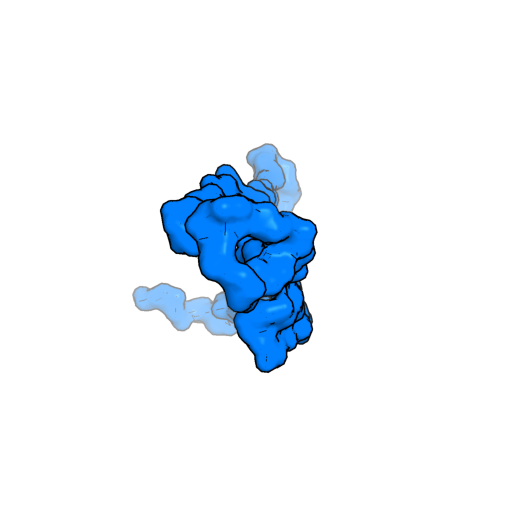0 11.617 8.564 1.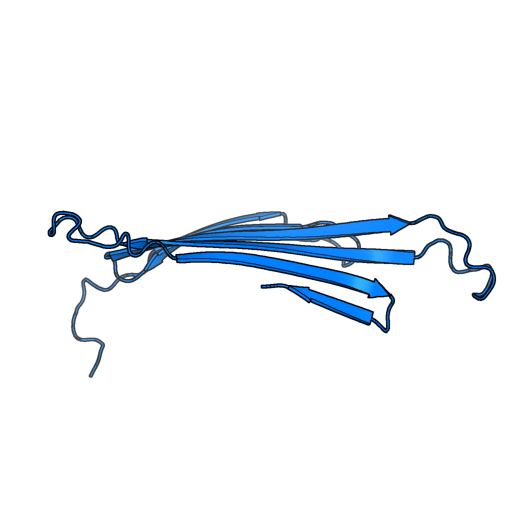00 90.38 93 PHE A O 1
ATOM 736 N N . GLN A 1 94 ? 1.328 9.703 7.587 1.00 92.81 94 GLN A N 1
ATOM 737 C CA . GLN A 1 94 ? 2.624 9.305 7.048 1.00 92.81 94 GLN A CA 1
ATOM 738 C C . GLN A 1 94 ? 2.479 9.051 5.553 1.00 92.81 94 GLN A C 1
ATOM 740 O O . GLN A 1 94 ? 1.502 8.446 5.113 1.00 92.81 94 GLN A O 1
ATOM 745 N N . LEU A 1 95 ? 3.471 9.475 4.777 1.00 94.31 95 LEU A N 1
ATOM 746 C CA . LEU A 1 95 ? 3.532 9.228 3.344 1.00 94.31 95 LEU A CA 1
ATOM 747 C C . LEU A 1 95 ? 4.899 8.647 3.011 1.00 94.31 95 LEU A C 1
ATOM 749 O O . LEU A 1 95 ? 5.918 9.178 3.420 1.00 94.31 95 LEU A O 1
ATOM 753 N N . GLY A 1 96 ? 4.919 7.548 2.275 1.00 94.06 96 GLY A N 1
ATOM 754 C CA . GLY A 1 96 ? 6.130 6.879 1.840 1.00 94.06 96 GLY A CA 1
ATOM 755 C C . GLY A 1 96 ? 6.144 6.708 0.332 1.00 94.06 96 GLY A C 1
ATOM 756 O O . GLY A 1 96 ? 5.113 6.478 -0.299 1.00 94.06 96 GLY A O 1
ATOM 757 N N . ALA A 1 97 ? 7.332 6.785 -0.249 1.00 93.19 97 ALA A N 1
ATOM 758 C CA . ALA A 1 97 ? 7.557 6.451 -1.642 1.00 93.19 97 ALA A CA 1
ATOM 759 C C . ALA A 1 97 ? 8.867 5.678 -1.783 1.00 93.19 97 ALA A C 1
ATOM 761 O O . ALA A 1 97 ? 9.877 6.031 -1.172 1.00 93.19 97 ALA A O 1
ATOM 762 N N . SER A 1 98 ? 8.879 4.647 -2.621 1.00 91.31 98 SER A N 1
ATOM 763 C CA . SER A 1 98 ? 10.108 4.027 -3.102 1.00 91.31 98 SER A CA 1
ATOM 764 C C . SER A 1 98 ? 10.159 4.027 -4.615 1.00 91.31 98 SER A C 1
ATOM 766 O O . SER A 1 98 ? 9.177 3.751 -5.291 1.00 91.31 98 SER A O 1
ATOM 768 N N . TRP A 1 99 ? 11.326 4.354 -5.153 1.00 88.50 99 TRP A N 1
ATOM 769 C CA . TRP A 1 99 ? 11.565 4.387 -6.583 1.00 88.50 99 TRP A CA 1
ATOM 770 C C . TRP A 1 99 ? 12.831 3.605 -6.917 1.00 88.50 99 TRP A C 1
ATOM 772 O O . TRP A 1 99 ? 13.942 3.995 -6.548 1.00 88.50 99 TRP A O 1
ATOM 782 N N . GLN A 1 100 ? 12.673 2.498 -7.638 1.00 84.75 100 GLN A N 1
ATOM 783 C CA . GLN A 1 100 ? 13.789 1.726 -8.165 1.00 84.75 100 GLN A CA 1
ATOM 784 C C . GLN A 1 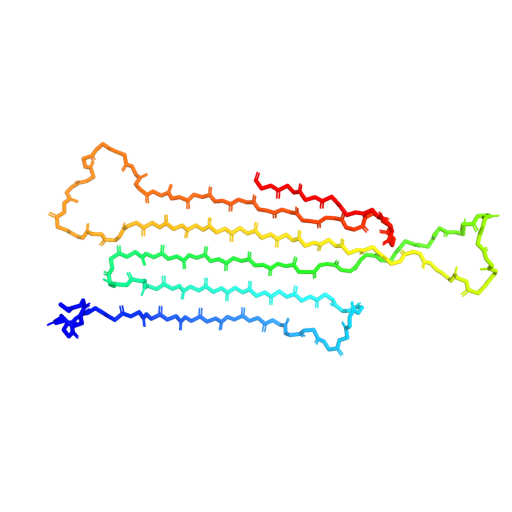100 ? 14.223 2.296 -9.520 1.00 84.75 100 GLN A C 1
ATOM 786 O O . GLN A 1 100 ? 13.765 1.865 -10.578 1.00 84.75 100 GLN A O 1
ATOM 791 N N . ALA A 1 101 ? 15.119 3.287 -9.491 1.00 73.50 101 ALA A N 1
ATOM 792 C CA . ALA A 1 101 ? 15.614 3.961 -10.692 1.00 73.50 101 ALA A CA 1
ATOM 793 C C . ALA A 1 101 ? 16.357 3.007 -11.653 1.00 73.50 101 ALA A C 1
ATOM 795 O O . ALA A 1 101 ? 16.238 3.153 -12.870 1.00 73.50 101 ALA A O 1
ATOM 796 N N . ASN A 1 102 ? 17.103 2.037 -11.107 1.00 69.38 102 ASN A N 1
ATOM 797 C CA . ASN A 1 102 ? 17.846 0.998 -11.837 1.00 69.38 102 ASN A CA 1
ATOM 798 C C . ASN A 1 102 ? 18.004 -0.258 -10.941 1.00 69.38 102 ASN A C 1
ATOM 800 O O . ASN A 1 102 ? 17.803 -0.173 -9.731 1.00 69.38 102 ASN A O 1
ATOM 804 N N . LYS A 1 103 ? 18.434 -1.407 -11.490 1.00 70.38 103 LYS A N 1
ATOM 805 C CA . LYS A 1 103 ? 18.757 -2.649 -10.752 1.00 70.38 103 LYS A CA 1
ATOM 806 C C . LYS A 1 103 ? 19.659 -2.405 -9.533 1.00 70.38 103 LYS A C 1
ATOM 808 O O . LYS A 1 103 ? 19.505 -3.079 -8.523 1.00 70.38 103 LYS A O 1
ATOM 813 N N . ASN A 1 104 ? 20.545 -1.413 -9.619 1.00 75.50 104 ASN A N 1
ATOM 814 C CA . ASN A 1 104 ? 21.541 -1.098 -8.591 1.00 75.50 104 ASN A CA 1
ATOM 815 C C . ASN A 1 104 ? 21.176 0.108 -7.707 1.00 75.50 104 ASN A C 1
ATOM 817 O O . ASN A 1 104 ? 21.941 0.441 -6.807 1.00 75.50 104 ASN A O 1
ATOM 821 N N . PHE A 1 105 ? 20.056 0.796 -7.968 1.00 77.75 105 PHE A N 1
ATOM 822 C CA . PHE A 1 105 ? 19.711 2.031 -7.259 1.00 77.75 105 PHE A CA 1
ATOM 823 C C . PHE A 1 105 ? 18.238 2.066 -6.847 1.00 77.75 105 PHE A C 1
ATOM 825 O O . PHE A 1 105 ? 17.340 2.064 -7.693 1.00 77.75 105 PHE A O 1
ATOM 832 N N . LEU A 1 106 ? 18.011 2.147 -5.534 1.00 85.75 106 LEU A N 1
ATOM 833 C CA . LEU A 1 106 ? 16.697 2.237 -4.906 1.00 85.75 106 LEU A CA 1
ATOM 834 C C . LEU A 1 106 ? 16.637 3.485 -4.027 1.00 85.75 106 LEU A C 1
ATOM 836 O O . LEU A 1 106 ? 17.351 3.588 -3.032 1.00 85.75 106 LEU A O 1
ATOM 840 N N . LEU A 1 107 ? 15.756 4.411 -4.386 1.00 87.50 107 LEU A N 1
ATOM 841 C CA . LEU A 1 107 ? 15.453 5.595 -3.596 1.00 87.50 107 LEU A CA 1
ATOM 842 C C . LEU A 1 107 ? 14.250 5.307 -2.697 1.00 87.50 107 LEU A C 1
ATOM 844 O O . LEU A 1 107 ? 13.267 4.734 -3.158 1.00 87.50 107 LEU A O 1
ATOM 848 N N . LYS A 1 108 ? 14.312 5.713 -1.427 1.00 90.75 108 LYS A N 1
ATOM 849 C CA . LYS A 1 108 ? 13.191 5.632 -0.482 1.00 90.75 108 LYS A CA 1
ATOM 850 C C . LYS A 1 108 ? 13.017 6.967 0.229 1.00 90.75 108 LYS A C 1
ATOM 852 O O . LYS A 1 108 ? 14.006 7.571 0.635 1.00 90.75 108 LYS A O 1
ATOM 857 N N . VAL A 1 109 ? 11.771 7.392 0.388 1.00 90.12 109 VAL A N 1
ATOM 858 C CA . VAL A 1 109 ? 11.363 8.610 1.093 1.00 90.12 109 VAL A CA 1
ATOM 859 C C . VAL A 1 109 ? 10.208 8.247 2.027 1.00 90.12 109 VAL A C 1
ATOM 861 O O . VAL A 1 109 ? 9.367 7.425 1.661 1.00 90.12 109 VAL A O 1
ATOM 864 N N . LYS A 1 110 ? 10.199 8.815 3.232 1.00 84.62 110 LYS A N 1
ATOM 865 C CA . LYS A 1 110 ? 9.164 8.656 4.257 1.00 84.62 110 LYS A CA 1
ATOM 866 C C . LYS A 1 110 ? 8.935 9.999 4.947 1.00 84.62 110 LYS A C 1
ATOM 868 O O . LYS A 1 110 ? 9.935 10.744 5.043 1.00 84.62 110 LYS A O 1
#

Radius of gyration: 20.6 Å; chains: 1; bounding box: 42×32×60 Å